Protein AF-A0A6P7HH43-F1 (afdb_monomer_lite)

Sequence (94 aa):
MVGDEASALRSLLEVNYPMENGVVRNWEDMCHVWDYTFGPKKMDLNPRDTKILLTEPPMNPTKNREKMIEVMFEKYGFAGAYVAIQAVLTLYAQ

Foldseek 3Di:
DDDPVCVVCVVVDDDDDQDDPQAGDNPVVVVVRVCCCCPPNHNPDQQQVAEDEAEGEPPHDVVRVVVVVCCSCVVRNHPYYHYYYPVVVVVVVD

Secondary structure (DSSP, 8-state):
--THHHHHTGGGS----SEETTEE--HHHHHHHHHHHHSTTTT---GGG-EEEEEE-TT--HHHHHHHHHIIIIII--SEEEEEEHHHHHHHT-

Structure (mmCIF, N/CA/C/O backbone):
data_AF-A0A6P7HH43-F1
#
_entry.id   AF-A0A6P7HH43-F1
#
loop_
_atom_site.group_PDB
_atom_site.id
_atom_site.type_symbol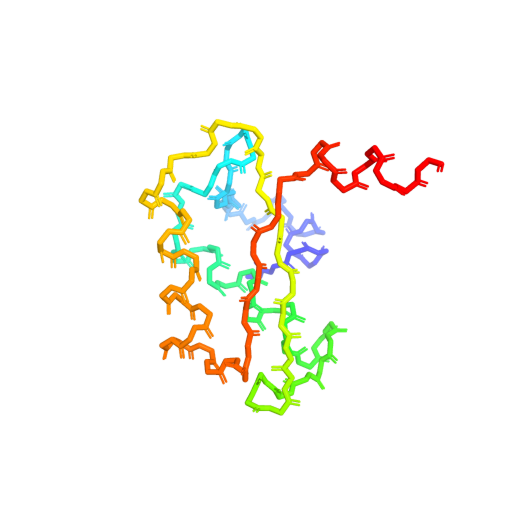
_atom_site.label_atom_id
_atom_site.label_alt_id
_atom_site.label_comp_id
_atom_site.label_asym_id
_atom_site.label_entity_id
_atom_site.label_seq_id
_atom_site.pdbx_PDB_ins_code
_atom_site.Cartn_x
_atom_site.Cartn_y
_atom_site.Cartn_z
_atom_site.occupancy
_atom_site.B_iso_or_equiv
_atom_site.auth_seq_id
_atom_site.auth_comp_id
_atom_site.auth_asym_id
_atom_site.auth_atom_id
_atom_site.pdbx_PDB_model_num
ATOM 1 N N . MET A 1 1 ? -5.374 11.973 -10.562 1.00 91.56 1 MET A N 1
ATOM 2 C CA . MET A 1 1 ? -6.404 10.923 -10.770 1.00 91.56 1 MET A CA 1
ATOM 3 C C . MET A 1 1 ? -5.752 9.572 -10.538 1.00 91.56 1 MET A C 1
ATOM 5 O O . MET A 1 1 ? -4.554 9.477 -10.762 1.00 91.56 1 MET A O 1
ATOM 9 N N . VAL A 1 2 ? -6.491 8.554 -10.093 1.00 96.62 2 VAL A N 1
ATOM 10 C CA . VAL A 1 2 ? -5.925 7.231 -9.762 1.00 96.62 2 VAL A CA 1
ATOM 11 C C . VAL A 1 2 ? -6.824 6.123 -10.321 1.00 96.62 2 VAL A C 1
ATOM 13 O O . VAL A 1 2 ? -8.043 6.282 -10.361 1.00 96.62 2 VAL A O 1
ATOM 16 N N . GLY A 1 3 ? -6.227 5.010 -10.754 1.00 95.31 3 GLY A N 1
ATOM 17 C CA . GLY A 1 3 ? -6.950 3.803 -11.165 1.00 95.31 3 GLY A CA 1
ATOM 18 C C . GLY A 1 3 ? -7.805 4.001 -12.418 1.00 95.31 3 GLY A C 1
ATOM 19 O O . GLY A 1 3 ? -7.346 4.578 -13.404 1.00 95.31 3 GLY A O 1
ATOM 20 N N . ASP A 1 4 ? -9.050 3.527 -12.363 1.00 96.00 4 ASP A N 1
ATOM 21 C CA . ASP A 1 4 ? -9.985 3.491 -13.497 1.00 96.00 4 ASP A CA 1
ATOM 22 C C . ASP A 1 4 ? -10.197 4.880 -14.119 1.00 96.00 4 ASP A C 1
ATOM 24 O O . ASP A 1 4 ? -10.197 5.026 -15.340 1.00 96.00 4 ASP A O 1
ATOM 28 N N . GLU A 1 5 ? -10.290 5.918 -13.281 1.00 94.81 5 GLU A N 1
ATOM 29 C CA . GLU A 1 5 ? -10.460 7.305 -13.726 1.00 94.81 5 GLU A CA 1
ATOM 30 C C . GLU A 1 5 ? -9.241 7.780 -14.533 1.00 94.81 5 GLU A C 1
ATOM 32 O O . GLU A 1 5 ? -9.390 8.352 -15.613 1.00 94.81 5 GLU A O 1
ATOM 37 N N . ALA A 1 6 ? -8.026 7.523 -14.033 1.00 96.25 6 ALA A N 1
ATOM 38 C CA . ALA A 1 6 ? -6.792 7.890 -14.732 1.00 96.25 6 ALA A CA 1
ATOM 39 C C . ALA A 1 6 ? -6.617 7.091 -16.031 1.00 96.25 6 ALA A C 1
ATOM 41 O O . ALA A 1 6 ? -6.129 7.623 -17.024 1.00 96.25 6 ALA A O 1
ATOM 42 N N . SER A 1 7 ? -7.048 5.826 -16.040 1.00 96.19 7 SER A N 1
ATOM 43 C CA . SER A 1 7 ? -6.999 4.976 -17.228 1.00 96.19 7 SER A CA 1
ATOM 44 C C . SER A 1 7 ? -7.981 5.436 -18.308 1.00 96.19 7 SER A C 1
ATOM 46 O O . SER A 1 7 ? -7.615 5.481 -19.481 1.00 96.19 7 SER A O 1
ATOM 48 N N . ALA A 1 8 ? -9.206 5.813 -17.931 1.00 96.81 8 ALA A N 1
ATOM 49 C CA . ALA A 1 8 ? -10.238 6.263 -18.867 1.00 96.81 8 ALA A CA 1
ATOM 50 C C . ALA A 1 8 ? -9.839 7.542 -19.619 1.00 96.81 8 ALA A C 1
ATOM 52 O O . ALA A 1 8 ? -10.181 7.706 -20.788 1.00 96.81 8 ALA A O 1
ATOM 53 N N . LEU A 1 9 ? -9.086 8.429 -18.964 1.00 96.56 9 LEU A N 1
ATOM 54 C CA . LEU A 1 9 ? -8.609 9.689 -19.539 1.00 96.56 9 LEU A CA 1
ATOM 55 C C . LEU A 1 9 ? -7.108 9.669 -19.852 1.00 96.56 9 LEU A C 1
ATOM 57 O O . LEU A 1 9 ? -6.502 10.722 -20.026 1.00 96.56 9 LEU A O 1
ATOM 61 N N . ARG A 1 10 ? -6.497 8.482 -19.968 1.00 95.12 10 ARG A N 1
ATOM 62 C CA . ARG A 1 10 ? -5.044 8.316 -20.140 1.00 95.12 10 ARG A CA 1
ATOM 63 C C . ARG A 1 10 ? -4.466 9.091 -21.324 1.00 95.12 10 ARG A C 1
ATOM 65 O O . ARG A 1 10 ? -3.332 9.536 -21.246 1.00 95.12 10 ARG A O 1
ATOM 72 N N . SER A 1 11 ? -5.216 9.262 -22.413 1.00 96.56 11 SER A N 1
ATOM 73 C CA . SER A 1 11 ? -4.759 10.027 -23.584 1.00 96.56 11 SER A CA 1
ATOM 74 C C . SER A 1 11 ? -4.641 11.533 -23.332 1.00 96.56 11 SER A C 1
ATOM 76 O O . SER A 1 11 ? -4.028 12.233 -24.130 1.00 96.56 11 SER A O 1
ATOM 78 N N . LEU A 1 12 ? -5.256 12.032 -22.258 1.00 97.12 12 LEU A N 1
ATOM 79 C CA . LEU A 1 12 ? -5.286 13.444 -21.874 1.00 97.12 12 LEU A CA 1
ATOM 80 C C . LEU A 1 12 ? -4.413 13.734 -20.644 1.00 97.12 12 LEU A C 1
ATOM 82 O O . LEU A 1 12 ? -4.388 14.867 -20.172 1.00 97.12 12 LEU A O 1
ATOM 86 N N . LEU A 1 13 ? -3.742 12.718 -20.098 1.00 95.56 13 LEU A N 1
ATOM 87 C CA . LEU A 1 13 ? -3.007 12.794 -18.841 1.00 95.56 13 LEU A CA 1
ATOM 88 C C . LEU A 1 13 ? -1.574 12.305 -19.029 1.00 95.56 13 LEU A C 1
ATOM 90 O O . LEU A 1 13 ? -1.321 11.325 -19.728 1.00 95.56 13 LEU A O 1
ATOM 94 N N . GLU A 1 14 ? -0.646 12.928 -18.314 1.00 95.94 14 GLU A N 1
ATOM 95 C CA . GLU A 1 14 ? 0.655 12.324 -18.049 1.00 95.94 14 GLU A CA 1
ATOM 96 C C . GLU A 1 14 ? 0.488 11.313 -16.905 1.00 95.94 14 GLU A C 1
ATOM 98 O O . GLU A 1 14 ? 0.138 11.677 -15.781 1.00 95.94 14 GLU A O 1
ATOM 103 N N . VAL A 1 15 ? 0.629 10.021 -17.215 1.00 95.62 15 VAL A N 1
ATOM 104 C CA . VAL A 1 15 ? 0.357 8.927 -16.270 1.00 95.62 15 VAL A CA 1
ATOM 105 C C . VAL A 1 15 ? 1.660 8.331 -15.753 1.00 95.62 15 VAL A C 1
ATOM 107 O O . VAL A 1 15 ? 2.429 7.756 -16.524 1.00 95.62 15 VAL A O 1
ATOM 110 N N . ASN A 1 16 ? 1.835 8.380 -14.434 1.00 96.94 16 ASN A N 1
ATOM 111 C CA . ASN A 1 16 ? 2.967 7.787 -13.728 1.00 96.94 16 ASN A CA 1
ATOM 112 C C . ASN A 1 16 ? 2.622 6.413 -13.145 1.00 96.94 16 ASN A C 1
ATOM 114 O O . ASN A 1 16 ? 1.475 6.136 -12.783 1.00 96.94 16 ASN A O 1
ATOM 118 N N . TYR A 1 17 ? 3.642 5.565 -13.012 1.00 97.12 17 TYR A N 1
ATOM 119 C CA . TYR A 1 17 ? 3.548 4.264 -12.355 1.00 97.12 17 TYR A CA 1
ATOM 120 C C . TYR A 1 17 ? 4.478 4.251 -11.140 1.00 97.12 17 TYR A C 1
ATOM 122 O O . TYR A 1 17 ? 5.696 4.272 -11.318 1.00 97.12 17 TYR A O 1
ATOM 130 N N . PRO A 1 18 ? 3.951 4.189 -9.903 1.00 97.75 18 PRO A N 1
ATOM 131 C CA . PRO A 1 18 ? 4.794 4.211 -8.709 1.00 97.75 18 PRO A CA 1
ATOM 132 C C . PRO A 1 18 ? 5.614 2.935 -8.510 1.00 97.75 18 PRO A C 1
ATOM 134 O O . PRO A 1 18 ? 6.547 2.927 -7.707 1.00 97.75 18 PRO A O 1
ATOM 137 N N . MET A 1 19 ? 5.258 1.855 -9.207 1.00 97.00 19 MET A N 1
ATOM 138 C CA . MET A 1 19 ? 5.887 0.545 -9.098 1.00 97.00 19 MET A CA 1
ATOM 139 C C . MET A 1 19 ? 6.471 0.103 -10.434 1.00 97.00 19 MET A C 1
ATOM 141 O O . MET A 1 19 ? 5.830 0.229 -11.476 1.00 97.00 19 MET A O 1
ATOM 145 N N . GLU A 1 20 ? 7.648 -0.507 -10.372 1.00 96.12 20 GLU A N 1
ATOM 146 C CA . GLU A 1 20 ? 8.334 -1.112 -11.508 1.00 96.12 20 GLU A CA 1
ATOM 147 C C . GLU A 1 20 ? 8.795 -2.517 -11.111 1.00 96.12 20 GLU A C 1
ATOM 149 O O . GLU A 1 20 ? 9.438 -2.693 -10.076 1.00 96.12 20 GLU A O 1
ATOM 154 N N . ASN A 1 21 ? 8.449 -3.533 -11.909 1.00 92.06 21 ASN A N 1
ATOM 155 C CA . ASN A 1 21 ? 8.760 -4.942 -11.621 1.00 92.06 21 ASN A CA 1
ATOM 156 C C . ASN A 1 21 ? 8.334 -5.388 -10.204 1.00 92.06 21 ASN A C 1
ATOM 158 O O . ASN A 1 21 ? 9.042 -6.132 -9.531 1.00 92.06 21 ASN A O 1
ATOM 162 N N . GLY A 1 22 ? 7.185 -4.892 -9.730 1.00 92.69 22 GLY A N 1
ATOM 163 C CA . GLY A 1 22 ? 6.641 -5.189 -8.397 1.00 92.69 22 GLY A CA 1
ATOM 164 C C . GLY A 1 22 ? 7.301 -4.428 -7.241 1.00 92.69 22 GLY A C 1
ATOM 165 O O . GLY A 1 22 ? 6.883 -4.588 -6.098 1.00 92.69 22 GLY A O 1
ATOM 166 N N . VAL A 1 23 ? 8.306 -3.592 -7.515 1.00 95.62 23 VAL A N 1
ATOM 167 C CA . VAL A 1 23 ? 9.043 -2.821 -6.510 1.00 95.62 23 VAL A CA 1
ATOM 168 C C . VAL A 1 23 ? 8.608 -1.358 -6.558 1.00 95.62 23 VAL A C 1
ATOM 170 O O . VAL A 1 23 ? 8.570 -0.752 -7.628 1.00 95.62 23 VAL A O 1
ATOM 173 N N . VAL A 1 24 ? 8.314 -0.762 -5.400 1.00 97.00 24 VAL A N 1
ATOM 174 C CA . VAL A 1 24 ? 7.986 0.671 -5.302 1.00 97.00 24 VAL A CA 1
ATOM 175 C C . VAL A 1 24 ? 9.220 1.514 -5.642 1.00 97.00 24 VAL A C 1
ATOM 177 O O . VAL A 1 24 ? 10.291 1.336 -5.054 1.00 97.00 24 VAL A O 1
ATOM 180 N N . ARG A 1 25 ? 9.064 2.429 -6.604 1.00 96.38 25 ARG A N 1
ATOM 181 C CA . ARG A 1 25 ? 10.082 3.386 -7.068 1.00 96.38 25 ARG A CA 1
ATOM 182 C C . ARG A 1 25 ? 9.729 4.829 -6.723 1.00 96.38 25 ARG A C 1
ATOM 184 O O . ARG A 1 25 ? 10.626 5.577 -6.349 1.00 96.38 25 ARG A O 1
ATOM 191 N N . ASN A 1 26 ? 8.448 5.198 -6.793 1.00 97.81 26 ASN A N 1
ATOM 192 C CA . ASN A 1 26 ? 7.961 6.512 -6.375 1.00 97.81 26 ASN A CA 1
ATOM 193 C C . ASN A 1 26 ? 6.992 6.370 -5.191 1.00 97.81 26 ASN A C 1
ATOM 195 O O . ASN A 1 26 ? 5.864 5.905 -5.346 1.00 97.81 26 ASN A O 1
ATOM 199 N N . TRP A 1 27 ? 7.444 6.775 -4.004 1.00 97.50 27 TRP A N 1
ATOM 200 C CA . TRP A 1 27 ? 6.666 6.686 -2.765 1.00 97.50 27 TRP A CA 1
ATOM 201 C C . TRP A 1 27 ? 5.559 7.732 -2.656 1.00 97.50 27 TRP A C 1
ATOM 203 O O . TRP A 1 27 ? 4.559 7.470 -1.990 1.00 97.50 27 TRP A O 1
ATOM 213 N N . GLU A 1 28 ? 5.716 8.885 -3.303 1.00 97.69 28 GLU A N 1
ATOM 214 C CA . GLU A 1 28 ? 4.702 9.940 -3.332 1.00 97.69 28 GLU A CA 1
ATOM 215 C C . GLU A 1 28 ? 3.492 9.486 -4.155 1.00 97.69 28 GLU A C 1
ATOM 217 O O . GLU A 1 28 ? 2.368 9.437 -3.654 1.00 97.69 28 GLU A O 1
ATOM 222 N N . ASP A 1 29 ? 3.739 8.997 -5.370 1.00 97.94 29 ASP A N 1
ATOM 223 C CA . ASP A 1 29 ? 2.687 8.428 -6.215 1.00 97.94 29 ASP A CA 1
ATOM 224 C C . ASP A 1 29 ? 2.073 7.167 -5.583 1.00 97.94 29 ASP A C 1
ATOM 226 O O . ASP A 1 29 ? 0.859 6.961 -5.652 1.00 97.94 29 ASP A O 1
ATOM 230 N N . MET A 1 30 ? 2.877 6.329 -4.911 1.00 98.31 30 MET A N 1
ATOM 231 C CA . MET A 1 30 ? 2.359 5.150 -4.203 1.00 98.31 30 MET A CA 1
ATOM 232 C C . MET A 1 30 ? 1.422 5.550 -3.059 1.00 98.31 30 MET A C 1
ATOM 234 O O . MET A 1 30 ? 0.375 4.937 -2.857 1.00 98.31 30 MET A O 1
ATOM 238 N N . CYS A 1 31 ? 1.772 6.617 -2.341 1.00 98.00 31 CYS A N 1
ATOM 239 C CA . CYS A 1 31 ? 0.927 7.220 -1.325 1.00 98.00 31 CYS A CA 1
ATOM 240 C C . CYS A 1 31 ? -0.412 7.689 -1.902 1.00 98.00 31 CYS A C 1
ATOM 242 O O . CYS A 1 31 ? -1.442 7.417 -1.297 1.00 98.00 31 CYS A O 1
ATOM 244 N N . HIS A 1 32 ? -0.436 8.309 -3.083 1.00 97.44 32 HIS A N 1
ATOM 245 C CA . HIS A 1 32 ? -1.696 8.669 -3.740 1.00 97.44 32 HIS A CA 1
ATOM 246 C C . HIS A 1 32 ? -2.544 7.448 -4.118 1.00 97.44 32 HIS A C 1
ATOM 248 O O . HIS A 1 32 ? -3.770 7.481 -3.981 1.00 97.44 32 HIS A O 1
ATOM 254 N N . VAL A 1 33 ? -1.910 6.353 -4.549 1.00 98.06 33 VAL A N 1
ATOM 255 C CA . VAL A 1 33 ? -2.606 5.081 -4.802 1.00 98.06 33 VAL A CA 1
ATOM 256 C C . VAL A 1 33 ? -3.234 4.532 -3.520 1.00 98.06 33 VAL A C 1
ATOM 258 O O . VAL A 1 33 ? -4.399 4.123 -3.532 1.00 98.06 33 VAL A O 1
ATOM 261 N N . TRP A 1 34 ? -2.509 4.549 -2.403 1.00 97.88 34 TRP A N 1
ATOM 262 C CA . TRP A 1 34 ? -3.035 4.108 -1.110 1.00 97.88 34 TRP A CA 1
ATOM 263 C C . TRP A 1 34 ? -4.115 5.034 -0.550 1.00 97.88 34 TRP A C 1
ATOM 265 O O . TRP A 1 34 ? -5.137 4.532 -0.092 1.00 97.88 34 TRP A O 1
ATOM 275 N N . ASP A 1 35 ? -3.963 6.355 -0.667 1.00 97.69 35 ASP A N 1
ATOM 276 C CA . ASP A 1 35 ? -4.980 7.335 -0.259 1.00 97.69 35 ASP A CA 1
ATOM 277 C C . ASP A 1 35 ? -6.306 7.078 -0.996 1.00 97.69 35 ASP A C 1
ATOM 279 O O . ASP A 1 35 ? -7.379 7.056 -0.392 1.00 97.69 35 ASP A O 1
ATOM 283 N N . TYR A 1 36 ? -6.233 6.803 -2.302 1.00 97.75 36 TYR A N 1
ATOM 284 C CA . TYR A 1 36 ? -7.393 6.418 -3.108 1.00 97.75 36 TYR A CA 1
ATOM 285 C C . TYR A 1 36 ? -7.996 5.071 -2.687 1.00 97.75 36 TYR A C 1
ATOM 287 O O . TYR A 1 36 ? -9.217 4.916 -2.687 1.00 97.75 36 TYR A O 1
ATOM 295 N N . THR A 1 37 ? -7.147 4.102 -2.339 1.00 97.69 37 THR A N 1
ATOM 296 C CA . THR A 1 37 ? -7.570 2.743 -1.978 1.00 97.69 37 THR A CA 1
ATOM 297 C C . THR A 1 37 ? -8.263 2.709 -0.618 1.00 97.69 37 THR A C 1
ATOM 299 O O . THR A 1 37 ? -9.343 2.138 -0.499 1.00 97.69 37 THR A O 1
ATOM 302 N N . PHE A 1 38 ? -7.670 3.326 0.405 1.00 97.62 38 PHE A N 1
ATOM 303 C CA . PHE A 1 38 ? -8.229 3.339 1.761 1.00 97.62 38 PHE A CA 1
ATOM 304 C C . PHE A 1 38 ? -9.387 4.329 1.906 1.00 97.62 38 PHE A C 1
ATOM 306 O O . PHE A 1 38 ? -10.247 4.149 2.766 1.00 97.62 38 PHE A O 1
ATOM 313 N N . GLY A 1 39 ? -9.422 5.358 1.057 1.00 97.00 39 GLY A N 1
ATOM 314 C CA . GLY A 1 39 ? -10.443 6.391 1.091 1.00 97.00 39 GLY A CA 1
ATOM 315 C C . GLY A 1 39 ? -11.841 5.937 0.637 1.00 97.00 39 GLY A C 1
ATOM 316 O O . GLY A 1 39 ? -12.046 4.793 0.212 1.00 97.00 39 GLY A O 1
ATOM 317 N N . PRO A 1 40 ? -12.811 6.873 0.647 1.00 96.62 40 PRO A N 1
ATOM 318 C CA . PRO A 1 40 ? -14.236 6.578 0.456 1.00 96.62 40 PRO A CA 1
ATOM 319 C C . PRO A 1 40 ? -14.601 5.969 -0.900 1.00 96.62 40 PRO A C 1
ATOM 321 O O . PRO A 1 40 ? -15.648 5.352 -1.059 1.00 96.62 40 PRO A O 1
ATOM 324 N N . LYS A 1 41 ? -13.749 6.156 -1.915 1.00 95.00 41 LYS A N 1
ATOM 325 C CA . LYS A 1 41 ? -14.012 5.667 -3.273 1.00 95.00 41 LYS A CA 1
ATOM 326 C C . LYS A 1 41 ? -13.847 4.153 -3.421 1.00 95.00 41 LYS A C 1
ATOM 328 O O . LYS A 1 41 ? -14.373 3.599 -4.385 1.00 95.00 41 LYS A O 1
ATOM 333 N N . LYS A 1 42 ? -13.071 3.499 -2.551 1.00 96.19 42 LYS A N 1
ATOM 334 C CA . LYS A 1 42 ? -12.748 2.070 -2.691 1.00 96.19 42 LYS A CA 1
ATOM 335 C C . LYS A 1 42 ? -13.060 1.272 -1.431 1.00 96.19 42 LYS A C 1
ATOM 337 O O . LYS A 1 42 ? -13.872 0.358 -1.524 1.00 96.19 42 LYS A O 1
ATOM 342 N N . MET A 1 43 ? -12.435 1.581 -0.295 1.00 96.94 43 MET A N 1
ATOM 343 C CA . MET A 1 43 ? -12.630 0.805 0.940 1.00 96.94 43 MET A CA 1
ATOM 344 C C . MET A 1 43 ? -13.424 1.536 2.021 1.00 96.94 43 MET A C 1
ATOM 346 O O . MET A 1 43 ? -14.048 0.862 2.832 1.00 96.94 43 MET A O 1
ATOM 350 N N . ASP A 1 44 ? -13.391 2.872 2.032 1.00 97.38 44 ASP A N 1
ATOM 351 C CA . ASP A 1 44 ? -14.063 3.710 3.035 1.00 97.38 44 ASP A CA 1
ATOM 352 C C . ASP A 1 44 ? -13.780 3.269 4.483 1.00 97.38 44 ASP A C 1
ATOM 354 O O . ASP A 1 44 ? -14.687 3.034 5.281 1.00 97.38 44 ASP A O 1
ATOM 358 N N . LEU A 1 45 ? -12.495 3.092 4.813 1.00 95.75 45 LEU A N 1
ATOM 359 C CA . LEU A 1 45 ? -12.077 2.605 6.129 1.00 95.75 45 LEU A CA 1
ATOM 360 C C . LEU A 1 45 ? -11.271 3.638 6.916 1.00 95.75 45 LEU A C 1
ATOM 362 O O . LEU A 1 45 ? -10.598 4.500 6.353 1.00 95.75 45 LEU A O 1
ATOM 366 N N . ASN A 1 46 ? -11.304 3.503 8.244 1.00 96.75 46 ASN A N 1
ATOM 367 C CA . ASN A 1 46 ? -10.395 4.198 9.149 1.00 96.75 46 ASN A CA 1
ATOM 368 C C . ASN A 1 46 ? -9.189 3.292 9.464 1.00 96.75 46 ASN A C 1
ATOM 370 O O . ASN A 1 46 ? -9.361 2.265 10.132 1.00 96.75 46 ASN A O 1
ATOM 374 N N . PRO A 1 47 ? -7.961 3.649 9.043 1.00 97.06 47 PRO A N 1
ATOM 375 C CA . PRO A 1 47 ? -6.766 2.861 9.343 1.00 97.06 47 PRO A CA 1
ATOM 376 C C . PRO A 1 47 ? -6.568 2.590 10.840 1.00 97.06 47 PRO A C 1
ATOM 378 O O . PRO A 1 47 ? -6.195 1.486 11.224 1.00 97.06 47 PRO A O 1
ATOM 381 N N . ARG A 1 48 ? -6.892 3.558 11.707 1.00 96.56 48 ARG A N 1
ATOM 382 C CA . ARG A 1 48 ? -6.658 3.449 13.160 1.00 96.56 48 ARG A CA 1
ATOM 383 C C . ARG A 1 48 ? -7.456 2.345 13.846 1.00 96.56 48 ARG A C 1
ATOM 385 O O . ARG A 1 48 ? -7.021 1.851 14.881 1.00 96.56 48 ARG A O 1
ATOM 392 N N . ASP A 1 49 ? -8.571 1.936 13.251 1.00 97.69 49 ASP A N 1
ATOM 393 C CA . ASP A 1 49 ? -9.435 0.874 13.773 1.00 97.69 49 ASP A CA 1
ATOM 394 C C . ASP A 1 49 ? -9.209 -0.463 13.048 1.00 97.69 49 ASP A C 1
ATOM 396 O O . ASP A 1 49 ? -9.892 -1.454 13.310 1.00 97.69 49 ASP A O 1
ATOM 400 N N . THR A 1 50 ? -8.255 -0.512 12.114 1.00 97.88 50 THR A N 1
ATOM 401 C CA . THR A 1 50 ? -8.047 -1.649 11.214 1.00 97.88 50 THR A CA 1
ATOM 402 C C . THR A 1 50 ? -6.596 -2.116 11.197 1.00 97.88 50 THR A C 1
ATOM 404 O O . THR A 1 50 ? -5.662 -1.416 11.585 1.00 97.88 50 THR A O 1
ATOM 407 N N . LYS A 1 51 ? -6.397 -3.361 10.761 1.00 98.44 51 LYS A N 1
ATOM 408 C CA . LYS A 1 51 ? -5.075 -3.952 10.531 1.00 98.44 51 LYS A CA 1
ATOM 409 C C . LYS A 1 51 ? -4.907 -4.215 9.044 1.00 98.44 51 LYS A C 1
ATOM 411 O O . LYS A 1 51 ? -5.883 -4.540 8.370 1.00 98.44 51 LYS A O 1
ATOM 416 N N . ILE A 1 52 ? -3.676 -4.128 8.556 1.00 98.50 52 ILE A N 1
ATOM 417 C CA . ILE A 1 52 ? -3.355 -4.324 7.145 1.00 98.50 52 ILE A CA 1
ATOM 418 C C . ILE A 1 52 ? -2.370 -5.476 6.941 1.00 98.50 52 ILE A C 1
ATOM 420 O O . ILE A 1 52 ? -1.364 -5.601 7.641 1.00 98.50 52 ILE A O 1
ATOM 424 N N . LEU A 1 53 ? -2.657 -6.315 5.948 1.00 98.44 53 LEU A N 1
ATOM 425 C CA . LEU A 1 53 ? -1.711 -7.272 5.391 1.00 98.44 53 LEU A CA 1
ATOM 426 C C . LEU A 1 53 ? -1.336 -6.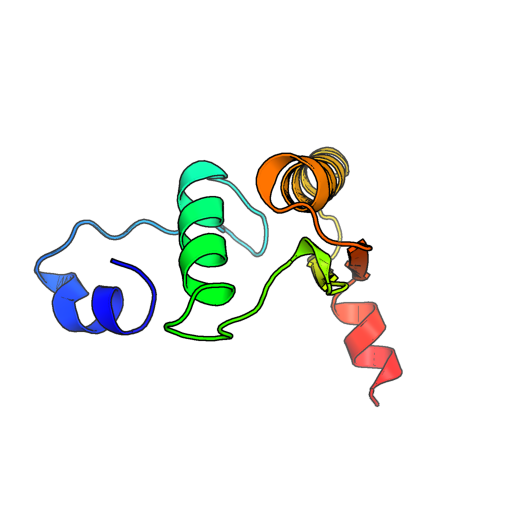798 3.989 1.00 98.44 53 LEU A C 1
ATOM 428 O O . LEU A 1 53 ? -2.193 -6.648 3.122 1.00 98.44 53 LEU A O 1
ATOM 432 N N . LEU A 1 54 ? -0.047 -6.564 3.781 1.00 98.25 54 LEU A N 1
ATOM 433 C CA . LEU A 1 54 ? 0.543 -6.215 2.498 1.00 98.25 54 LEU A CA 1
ATOM 434 C C . LEU A 1 54 ? 1.329 -7.403 1.951 1.00 98.25 54 LEU A C 1
ATOM 436 O O . LEU A 1 54 ? 1.743 -8.303 2.689 1.00 98.25 54 LEU A O 1
ATOM 440 N N . THR A 1 55 ? 1.572 -7.376 0.646 1.00 97.75 55 THR A N 1
ATOM 441 C CA . THR A 1 55 ? 2.420 -8.363 -0.017 1.00 97.75 55 THR A CA 1
ATOM 442 C C . THR A 1 55 ? 3.579 -7.686 -0.730 1.00 97.75 55 THR A C 1
ATOM 444 O O . THR A 1 55 ? 3.454 -6.548 -1.178 1.00 97.75 55 THR A O 1
ATOM 447 N N . GLU A 1 56 ? 4.702 -8.385 -0.840 1.00 97.69 56 GLU A N 1
ATOM 448 C CA . GLU A 1 56 ? 5.875 -7.925 -1.583 1.00 97.69 56 GLU A CA 1
ATOM 449 C C . GLU A 1 56 ? 6.387 -8.998 -2.557 1.00 97.69 56 GLU A C 1
ATOM 451 O O . GLU A 1 56 ? 6.164 -10.199 -2.325 1.00 97.69 56 GLU A O 1
ATOM 456 N N . PRO A 1 57 ? 7.085 -8.599 -3.637 1.00 96.75 57 PRO A N 1
ATOM 457 C CA . PRO A 1 57 ? 7.715 -9.557 -4.530 1.00 96.75 57 PRO A CA 1
ATOM 458 C C . PRO A 1 57 ? 8.880 -10.284 -3.835 1.00 96.75 57 PRO A C 1
ATOM 460 O O . PRO A 1 57 ? 9.479 -9.755 -2.890 1.00 96.75 57 PRO A O 1
ATOM 463 N N . PRO A 1 58 ? 9.266 -11.476 -4.325 1.00 92.69 58 PRO A N 1
ATOM 464 C CA . PRO A 1 58 ? 10.532 -12.091 -3.945 1.00 92.69 58 PRO A CA 1
ATOM 465 C C . PRO A 1 58 ? 11.701 -11.117 -4.158 1.00 92.69 58 PRO A C 1
ATOM 467 O O . PRO A 1 58 ? 11.727 -10.384 -5.144 1.00 92.69 58 PRO A O 1
ATOM 470 N N . MET A 1 59 ? 12.685 -11.137 -3.254 1.00 92.69 59 MET A N 1
ATOM 471 C CA . MET A 1 59 ? 13.894 -10.296 -3.326 1.00 92.69 59 MET A CA 1
ATOM 472 C C . MET A 1 59 ? 13.631 -8.775 -3.270 1.00 92.69 59 MET A C 1
ATOM 474 O O . MET A 1 59 ? 14.452 -7.988 -3.744 1.00 92.69 59 MET A O 1
ATOM 478 N N . ASN A 1 60 ? 12.519 -8.335 -2.669 1.00 94.19 60 ASN A N 1
ATOM 479 C CA . ASN A 1 60 ? 12.302 -6.917 -2.374 1.00 94.19 60 ASN A CA 1
ATOM 480 C C . ASN A 1 60 ? 13.400 -6.388 -1.421 1.00 94.19 60 ASN A C 1
ATOM 482 O O . ASN A 1 60 ? 13.674 -7.029 -0.401 1.00 94.19 60 ASN A O 1
ATOM 486 N N . PRO A 1 61 ? 14.033 -5.229 -1.696 1.00 95.00 61 PRO A N 1
ATOM 487 C CA . PRO A 1 61 ? 15.027 -4.664 -0.790 1.00 95.00 61 PRO A CA 1
ATOM 488 C C . PRO A 1 61 ? 14.454 -4.410 0.608 1.00 95.00 61 PRO A C 1
ATOM 490 O O . PRO A 1 61 ? 13.374 -3.834 0.742 1.00 95.00 61 PRO A O 1
ATOM 493 N N . THR A 1 62 ? 15.210 -4.740 1.659 1.00 96.25 62 THR A N 1
ATOM 494 C CA . THR A 1 62 ? 14.770 -4.543 3.054 1.00 96.25 62 THR A CA 1
ATOM 495 C C . THR A 1 62 ? 14.356 -3.099 3.335 1.00 96.25 62 THR A C 1
ATOM 497 O O . THR A 1 62 ? 13.336 -2.877 3.975 1.00 96.25 62 THR A O 1
ATOM 500 N N . LYS A 1 63 ? 15.059 -2.118 2.753 1.00 97.19 63 LYS A N 1
ATOM 501 C CA . LYS A 1 63 ? 14.710 -0.692 2.863 1.00 97.19 63 LYS A CA 1
ATOM 502 C C . LYS A 1 63 ? 13.303 -0.372 2.359 1.00 97.19 63 LYS A C 1
ATOM 504 O O . LYS A 1 63 ? 12.627 0.478 2.923 1.00 97.19 63 LYS A O 1
ATOM 509 N N . ASN A 1 64 ? 12.843 -1.054 1.311 1.00 97.19 64 ASN A N 1
ATOM 510 C CA . ASN A 1 64 ? 11.486 -0.857 0.815 1.00 97.19 64 ASN A CA 1
ATOM 511 C C . ASN A 1 64 ? 10.463 -1.462 1.771 1.00 97.19 64 ASN A C 1
ATOM 513 O O . ASN A 1 64 ? 9.431 -0.846 2.014 1.00 97.19 64 ASN A O 1
ATOM 517 N N . ARG A 1 65 ? 10.751 -2.634 2.349 1.00 97.94 65 ARG A N 1
ATOM 518 C CA . ARG A 1 65 ? 9.909 -3.211 3.406 1.00 97.94 65 ARG A CA 1
ATOM 519 C C . ARG A 1 65 ? 9.817 -2.278 4.614 1.00 97.94 65 ARG A C 1
ATOM 521 O O . ARG A 1 65 ? 8.711 -2.023 5.081 1.00 97.94 65 ARG A O 1
ATOM 528 N N . GLU A 1 66 ? 10.945 -1.754 5.086 1.00 98.31 66 GLU A N 1
ATOM 529 C CA . GLU A 1 66 ? 10.996 -0.775 6.180 1.00 98.31 66 GLU A CA 1
ATOM 530 C C . GLU A 1 66 ? 10.151 0.456 5.848 1.00 98.31 66 GLU A C 1
ATOM 532 O O . GLU A 1 66 ? 9.283 0.826 6.633 1.00 98.31 66 GLU A O 1
ATOM 537 N N . LYS A 1 67 ? 10.316 1.019 4.645 1.00 98.31 67 LYS A N 1
ATOM 538 C CA . LYS A 1 67 ? 9.554 2.192 4.216 1.00 98.31 67 LYS A CA 1
ATOM 539 C C . LYS A 1 67 ? 8.054 1.922 4.084 1.00 98.31 67 LYS A C 1
ATOM 541 O O . LYS A 1 67 ? 7.259 2.784 4.439 1.00 98.31 67 LYS A O 1
ATOM 546 N N . MET A 1 68 ? 7.641 0.734 3.628 1.00 98.00 68 MET A N 1
ATOM 547 C CA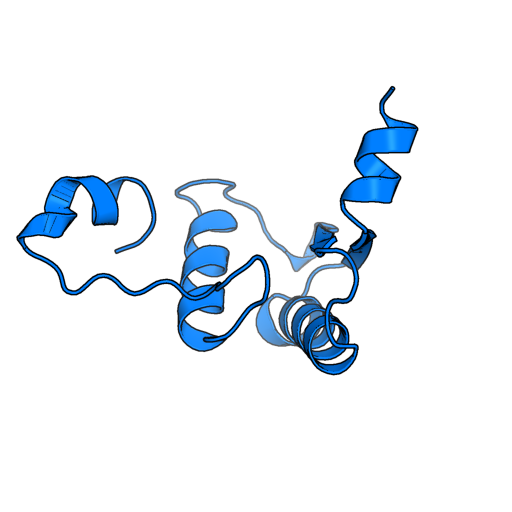 . MET A 1 68 ? 6.221 0.355 3.638 1.00 98.00 68 MET A CA 1
ATOM 548 C C . MET A 1 68 ? 5.664 0.377 5.060 1.00 98.00 68 MET A C 1
ATOM 550 O O . MET A 1 68 ? 4.613 0.966 5.290 1.00 98.00 68 MET A O 1
ATOM 554 N N . ILE A 1 69 ? 6.369 -0.243 6.009 1.00 98.31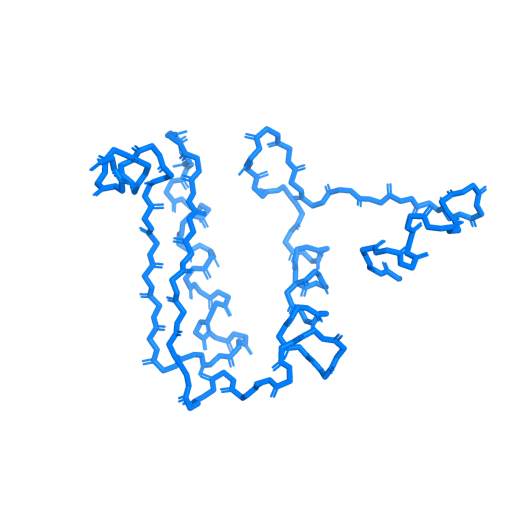 69 ILE A N 1
ATOM 555 C CA . ILE A 1 69 ? 5.950 -0.296 7.414 1.00 98.31 69 ILE A CA 1
ATOM 556 C C . ILE A 1 69 ? 5.899 1.107 8.030 1.00 98.31 69 ILE A C 1
ATOM 558 O O . ILE A 1 69 ? 4.896 1.445 8.656 1.00 98.31 69 ILE A O 1
ATOM 562 N N . GLU A 1 70 ? 6.925 1.931 7.800 1.00 98.50 70 GLU A N 1
ATOM 563 C CA . GLU A 1 70 ? 6.967 3.339 8.217 1.00 98.50 70 GLU A CA 1
ATOM 564 C C . GLU A 1 70 ? 5.725 4.084 7.717 1.00 98.50 70 GLU A C 1
ATOM 566 O O . GLU A 1 70 ? 4.989 4.666 8.505 1.00 98.50 70 GLU A O 1
ATOM 571 N N . VAL A 1 71 ? 5.410 3.990 6.422 1.00 98.50 71 VAL A N 1
ATOM 572 C CA . VAL A 1 71 ? 4.239 4.661 5.840 1.00 98.50 71 VAL A CA 1
ATOM 573 C C . VAL A 1 71 ? 2.927 4.149 6.453 1.00 98.50 71 VAL A C 1
ATOM 575 O O . VAL A 1 71 ? 2.050 4.952 6.776 1.00 98.50 71 VAL A O 1
ATOM 578 N N . MET A 1 72 ? 2.769 2.837 6.658 1.00 98.56 72 MET A N 1
ATOM 579 C CA . MET A 1 72 ? 1.538 2.282 7.242 1.00 98.56 72 MET A CA 1
ATOM 580 C C . MET A 1 72 ? 1.297 2.746 8.683 1.00 98.56 72 MET A C 1
ATOM 582 O O . MET A 1 72 ? 0.147 2.986 9.057 1.00 98.56 72 MET A O 1
ATOM 586 N N . PHE A 1 73 ? 2.348 2.902 9.487 1.00 98.56 73 PHE A N 1
ATOM 587 C CA . PHE A 1 73 ? 2.205 3.351 10.872 1.00 98.56 73 PHE A CA 1
ATOM 588 C C . PHE A 1 73 ? 2.231 4.871 11.018 1.00 98.56 73 PHE A C 1
ATOM 590 O O . PHE A 1 73 ? 1.361 5.428 11.679 1.00 98.56 73 PHE A O 1
ATOM 597 N N . GLU A 1 74 ? 3.189 5.558 10.406 1.00 98.38 74 GLU A N 1
ATOM 598 C CA . GLU A 1 74 ? 3.403 6.988 10.634 1.00 98.38 74 GLU A CA 1
ATOM 599 C C . GLU A 1 74 ? 2.451 7.858 9.815 1.00 98.38 74 GLU A C 1
ATOM 601 O O . GLU A 1 74 ? 1.880 8.810 10.348 1.00 98.38 74 GLU A O 1
ATOM 606 N N . LYS A 1 75 ? 2.230 7.525 8.534 1.00 97.69 75 LYS A N 1
ATOM 607 C CA . LYS A 1 75 ? 1.292 8.277 7.687 1.00 97.69 75 LYS A CA 1
ATOM 608 C C . LYS A 1 75 ? -0.148 7.845 7.940 1.00 97.69 75 LYS A C 1
ATOM 610 O O . LYS A 1 75 ? -1.012 8.692 8.156 1.00 97.69 75 LYS A O 1
ATOM 615 N N . TYR A 1 76 ? -0.418 6.542 7.864 1.00 98.12 76 TYR A N 1
ATOM 616 C CA . TYR A 1 76 ? -1.793 6.038 7.911 1.00 98.12 76 TYR A CA 1
ATOM 617 C C . TYR A 1 76 ? -2.278 5.723 9.327 1.00 98.12 76 TYR A C 1
ATOM 619 O O . TYR A 1 76 ? -3.455 5.916 9.617 1.00 98.12 76 TYR A O 1
ATOM 627 N N . GLY A 1 77 ? -1.396 5.300 10.233 1.00 98.31 77 GLY A N 1
ATOM 628 C CA . GLY A 1 77 ? -1.777 4.979 11.607 1.00 98.31 77 GLY A CA 1
ATOM 629 C C . GLY A 1 77 ? -2.544 3.668 11.743 1.00 98.31 77 GLY A C 1
ATOM 630 O O . GLY A 1 77 ? -3.420 3.587 12.598 1.00 98.31 77 GLY A O 1
ATOM 631 N N . PHE A 1 78 ? -2.251 2.659 10.914 1.00 98.69 78 PHE A N 1
ATOM 632 C CA . PHE A 1 78 ? -2.876 1.340 11.052 1.00 98.69 78 PHE A CA 1
ATOM 633 C C . PHE A 1 78 ? -2.628 0.728 12.440 1.00 98.69 78 PHE A C 1
ATOM 635 O O . PHE A 1 78 ? -1.516 0.794 12.964 1.00 98.69 78 PHE A O 1
ATOM 642 N N . ALA A 1 79 ? -3.633 0.056 13.013 1.00 98.31 79 ALA A N 1
ATOM 643 C CA . ALA A 1 79 ? -3.517 -0.610 14.319 1.00 98.31 79 ALA A CA 1
ATOM 644 C C . ALA A 1 79 ? -2.549 -1.809 14.308 1.00 98.31 79 ALA A C 1
ATOM 646 O O . ALA A 1 79 ? -2.129 -2.307 15.353 1.00 98.31 79 ALA A O 1
ATOM 647 N N . GLY A 1 80 ? -2.212 -2.314 13.122 1.00 98.38 80 GLY A N 1
ATOM 648 C CA . GLY A 1 80 ? -1.211 -3.351 12.922 1.00 98.38 80 GLY A CA 1
ATOM 649 C C . GLY A 1 80 ? -0.935 -3.560 11.441 1.00 98.38 80 GLY A C 1
ATOM 650 O O . GLY A 1 80 ? -1.845 -3.445 10.622 1.00 98.38 80 GLY A O 1
ATOM 651 N N . ALA A 1 81 ? 0.309 -3.890 11.105 1.00 98.38 81 ALA A N 1
ATOM 652 C CA . ALA A 1 81 ? 0.742 -4.142 9.738 1.00 98.38 81 ALA A CA 1
ATOM 653 C C . ALA A 1 81 ? 1.558 -5.438 9.659 1.00 98.38 81 ALA A C 1
ATOM 655 O O . ALA A 1 81 ? 2.377 -5.719 10.536 1.00 98.38 81 ALA A O 1
ATOM 656 N N . TYR A 1 82 ? 1.354 -6.215 8.596 1.00 98.31 82 TYR A N 1
ATOM 657 C CA . TYR A 1 82 ? 2.159 -7.392 8.269 1.00 98.31 82 TYR A CA 1
ATOM 658 C C . TYR A 1 82 ? 2.512 -7.397 6.779 1.00 98.31 82 TYR A C 1
ATOM 660 O O . TYR A 1 82 ? 1.667 -7.067 5.951 1.00 98.31 82 TYR A O 1
ATOM 668 N N . VAL A 1 83 ? 3.747 -7.771 6.427 1.00 98.25 83 VAL A N 1
ATOM 669 C CA . VAL A 1 83 ? 4.221 -7.834 5.032 1.00 98.25 83 VAL A CA 1
ATOM 670 C C . VAL A 1 83 ? 4.678 -9.253 4.715 1.00 98.25 83 VAL A C 1
ATOM 672 O O . VAL A 1 83 ? 5.716 -9.701 5.209 1.00 98.25 83 VAL A O 1
ATOM 675 N N . ALA A 1 84 ? 3.929 -9.935 3.853 1.00 97.88 84 ALA A N 1
ATOM 676 C CA . ALA A 1 84 ? 4.203 -11.304 3.433 1.00 97.88 84 ALA A CA 1
ATOM 677 C C . ALA A 1 84 ? 4.779 -11.377 2.012 1.00 97.88 84 ALA A C 1
ATOM 679 O O . ALA A 1 84 ? 4.496 -10.540 1.157 1.00 97.88 84 ALA A O 1
ATOM 680 N N . ILE A 1 85 ? 5.560 -12.418 1.731 1.00 97.81 85 ILE A N 1
ATOM 681 C CA . ILE A 1 85 ? 6.057 -12.684 0.377 1.00 97.81 85 ILE A CA 1
ATOM 682 C C . ILE A 1 85 ? 4.9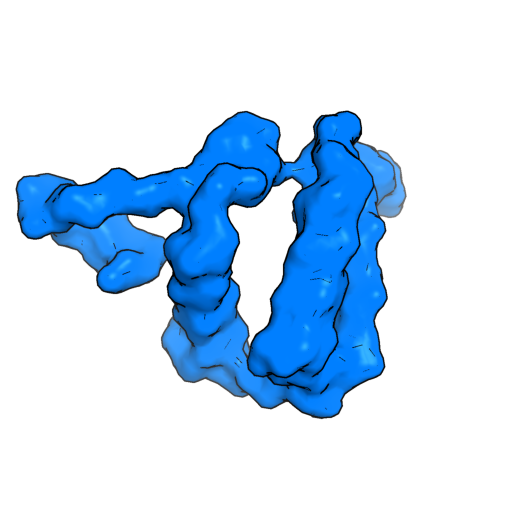18 -13.285 -0.450 1.00 97.81 85 ILE A C 1
ATOM 684 O O . ILE A 1 85 ? 4.310 -14.274 -0.036 1.00 97.81 85 ILE A O 1
ATOM 688 N N . GLN A 1 86 ? 4.665 -12.730 -1.638 1.00 97.38 86 GLN A N 1
ATOM 689 C CA . GLN A 1 86 ? 3.572 -13.163 -2.520 1.00 97.38 86 GLN A CA 1
ATOM 690 C C . GLN A 1 86 ? 3.600 -14.669 -2.806 1.00 97.38 86 GLN A C 1
ATOM 692 O O . GLN A 1 86 ? 2.613 -15.353 -2.561 1.00 97.38 86 GLN A O 1
ATOM 697 N N . ALA A 1 87 ? 4.747 -15.205 -3.240 1.00 96.31 87 ALA A N 1
ATOM 698 C CA . ALA A 1 87 ? 4.884 -16.624 -3.582 1.00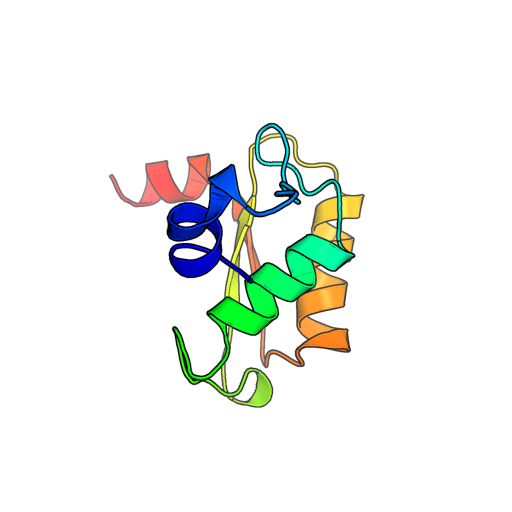 96.31 87 ALA A CA 1
ATOM 699 C C . ALA A 1 87 ? 4.567 -17.567 -2.406 1.00 96.31 87 ALA A C 1
ATOM 701 O O . ALA A 1 87 ? 4.035 -18.654 -2.613 1.00 96.31 87 ALA A O 1
ATOM 702 N N . VAL A 1 88 ? 4.858 -17.137 -1.175 1.00 97.44 88 VAL A N 1
ATOM 703 C CA . VAL A 1 88 ? 4.576 -17.919 0.035 1.00 97.44 88 VAL A CA 1
ATOM 704 C C . VAL A 1 88 ? 3.074 -17.959 0.308 1.00 97.44 88 VAL A C 1
ATOM 706 O O . VAL A 1 88 ? 2.537 -19.033 0.560 1.00 97.44 88 VAL A O 1
ATOM 709 N N . LEU A 1 89 ? 2.376 -16.822 0.209 1.00 97.50 89 LEU A N 1
ATOM 710 C CA . LEU A 1 89 ? 0.917 -16.795 0.358 1.00 97.50 89 LEU A CA 1
ATOM 711 C C . LEU A 1 89 ? 0.216 -17.604 -0.733 1.00 97.50 89 LEU A C 1
ATOM 713 O O . LEU A 1 89 ? -0.727 -18.328 -0.433 1.00 97.50 89 LEU A O 1
ATOM 717 N N . THR A 1 90 ? 0.695 -17.513 -1.978 1.00 97.19 90 THR A N 1
ATOM 718 C CA . THR A 1 90 ? 0.152 -18.301 -3.089 1.00 97.19 90 THR A CA 1
ATOM 719 C C . THR A 1 90 ? 0.269 -19.794 -2.815 1.00 97.19 90 THR A C 1
ATOM 721 O O . THR A 1 90 ? -0.688 -20.516 -3.061 1.00 97.19 90 THR A O 1
ATOM 724 N N . LEU A 1 91 ? 1.406 -20.255 -2.280 1.00 97.12 91 LEU A N 1
ATOM 725 C CA . LEU A 1 91 ? 1.602 -21.660 -1.920 1.00 97.12 91 LEU A CA 1
ATOM 726 C C . LEU A 1 91 ? 0.686 -22.098 -0.768 1.00 97.12 91 LEU A C 1
ATOM 728 O O . LEU A 1 91 ? 0.140 -23.192 -0.814 1.00 97.12 91 LEU A O 1
ATOM 732 N N . TYR A 1 92 ? 0.491 -21.249 0.247 1.00 96.50 92 TYR A N 1
ATOM 733 C CA . TYR A 1 92 ? -0.419 -21.548 1.361 1.00 96.50 92 TYR A CA 1
ATOM 734 C C . TYR A 1 92 ? -1.896 -21.621 0.957 1.00 96.50 92 TYR A C 1
ATOM 736 O O . TYR A 1 92 ? -2.679 -22.235 1.673 1.00 96.50 92 TYR A O 1
ATOM 744 N N . ALA A 1 93 ? -2.281 -20.972 -0.142 1.00 95.81 93 ALA A N 1
ATOM 745 C CA . ALA A 1 93 ? -3.658 -20.934 -0.627 1.00 95.81 93 ALA A CA 1
ATOM 746 C C . ALA A 1 93 ? -4.000 -22.061 -1.622 1.00 95.81 93 ALA A C 1
ATOM 748 O O . ALA A 1 93 ? -5.082 -22.021 -2.213 1.00 95.81 93 ALA A O 1
ATOM 749 N N . GLN A 1 94 ? -3.082 -23.010 -1.847 1.00 84.94 94 GLN A N 1
ATOM 750 C CA . GLN A 1 94 ? -3.300 -24.177 -2.710 1.00 84.94 94 GLN A CA 1
ATOM 751 C C . GLN A 1 94 ? -4.133 -25.270 -2.040 1.00 84.94 94 GLN A C 1
ATOM 753 O O . GLN A 1 94 ? -4.056 -25.414 -0.799 1.00 84.94 94 GLN A O 1
#

InterPro domains:
  IPR004000 Actin family [PF00022] (2-94)
  IPR004000 Actin family [PR00190] (9-31)
  IPR004000 Actin family [PR00190] (64-77)
  IPR004000 Actin family [PR00190] (89-94)
  IPR004000 Actin family [PTHR11937] (2-94)
  IPR020902 Actin/actin-like conserved site [PS01132] (53-65)
  IPR043129 ATPase, nucleotide binding domain [SSF53067] (1-93)

pLDDT: mean 96.83, std 1.93, range [84.94, 98.69]

Radius of gyration: 14.49 Å; chains: 1; bounding box: 29×38×38 Å

Organism: NCBI:txid50390